Protein AF-A0A7J7N8S4-F1 (afdb_monomer)

InterPro domains:
  IPR004821 Cytidyltransferase-like domain [PF01467] (22-98)
  IPR004821 Cytidyltransferase-like domain [TIGR00125] (21-85)
  IPR014729 Rossmann-like alpha/beta/alpha sandwich fold [G3DSA:3.40.50.620] (20-121)

Structure (mmCIF, N/CA/C/O backbone):
data_AF-A0A7J7N8S4-F1
#
_entry.id   AF-A0A7J7N8S4-F1
#
loop_
_atom_site.group_PDB
_atom_site.id
_atom_site.type_symbol
_atom_site.label_atom_id
_atom_site.label_alt_id
_atom_site.label_comp_id
_atom_site.label_asym_id
_atom_site.label_entity_id
_atom_site.label_seq_id
_atom_site.pdbx_PDB_ins_code
_atom_site.Cartn_x
_atom_site.Cartn_y
_atom_site.Cartn_z
_atom_site.occupancy
_atom_site.B_iso_or_equiv
_atom_site.auth_seq_id
_atom_site.auth_comp_id
_atom_site.auth_asym_id
_atom_site.auth_atom_id
_atom_site.pdbx_PDB_model_num
ATOM 1 N N . MET A 1 1 ? -22.375 24.488 -9.173 1.00 43.09 1 MET A N 1
ATOM 2 C CA . MET A 1 1 ? -21.402 23.841 -8.274 1.00 43.09 1 MET A CA 1
ATOM 3 C C . MET A 1 1 ? -21.214 22.433 -8.791 1.00 43.09 1 MET A C 1
ATOM 5 O O . MET A 1 1 ? -22.212 21.739 -8.976 1.00 43.09 1 MET A O 1
ATOM 9 N N . SER A 1 2 ? -19.998 22.081 -9.198 1.00 45.66 2 SER A N 1
ATOM 10 C CA . SER A 1 2 ? -19.733 20.774 -9.810 1.00 45.66 2 SER A CA 1
ATOM 11 C C . SER A 1 2 ? -19.580 19.696 -8.729 1.00 45.66 2 SER A C 1
ATOM 13 O O . SER A 1 2 ? -19.203 19.987 -7.596 1.00 45.66 2 SER A O 1
ATOM 15 N N . ARG A 1 3 ? -19.858 18.433 -9.079 1.00 53.38 3 ARG A N 1
ATOM 16 C CA . ARG A 1 3 ? -19.662 17.271 -8.185 1.00 53.38 3 ARG A CA 1
ATOM 17 C C . ARG A 1 3 ? -18.222 17.162 -7.661 1.00 53.38 3 ARG A C 1
ATOM 19 O O . ARG A 1 3 ? -18.005 16.650 -6.567 1.00 53.38 3 ARG A O 1
ATOM 26 N N . ASP A 1 4 ? -17.262 17.676 -8.425 1.00 42.28 4 ASP A N 1
ATOM 27 C CA . ASP A 1 4 ? -15.846 17.682 -8.067 1.00 42.28 4 ASP A CA 1
ATOM 28 C C . ASP A 1 4 ? -15.523 18.732 -6.986 1.00 42.28 4 ASP A C 1
ATOM 30 O O . ASP A 1 4 ? -14.713 18.472 -6.095 1.00 42.28 4 ASP A O 1
ATOM 34 N N . GLU A 1 5 ? -16.197 19.889 -6.989 1.00 45.78 5 GLU A N 1
ATOM 35 C CA . GLU A 1 5 ? -16.047 20.918 -5.944 1.00 45.78 5 GLU A CA 1
ATOM 36 C C . GLU A 1 5 ? -16.613 20.457 -4.593 1.00 45.78 5 GLU A C 1
ATOM 38 O O . GLU A 1 5 ? -16.039 20.753 -3.543 1.00 45.78 5 GLU A O 1
ATOM 43 N N . GLU A 1 6 ? -17.709 19.694 -4.605 1.00 48.03 6 GLU A N 1
ATOM 44 C CA . GLU A 1 6 ? -18.345 19.174 -3.391 1.00 48.03 6 GLU A CA 1
ATOM 45 C C . GLU A 1 6 ? -17.463 18.119 -2.700 1.00 48.03 6 GLU A C 1
ATOM 47 O O . GLU A 1 6 ? -17.168 18.264 -1.509 1.00 48.03 6 GLU A O 1
ATOM 52 N N . ALA A 1 7 ? -16.918 17.158 -3.463 1.00 51.06 7 ALA A N 1
ATOM 53 C CA . ALA A 1 7 ? -15.971 16.147 -2.974 1.00 51.06 7 ALA A CA 1
ATOM 54 C C . ALA A 1 7 ? -14.671 16.768 -2.424 1.00 51.06 7 ALA A C 1
ATOM 56 O O . ALA A 1 7 ? -14.164 16.363 -1.375 1.00 51.06 7 ALA A O 1
ATOM 57 N N . THR A 1 8 ? -14.161 17.810 -3.086 1.00 49.06 8 THR A N 1
ATOM 58 C CA . THR A 1 8 ? -12.964 18.553 -2.651 1.00 49.06 8 THR A CA 1
ATOM 59 C C . THR A 1 8 ? -13.218 19.332 -1.350 1.00 49.06 8 THR A C 1
ATOM 61 O O . THR A 1 8 ? -12.331 19.473 -0.502 1.00 49.06 8 THR A O 1
ATOM 64 N N . SER A 1 9 ? -14.452 19.803 -1.136 1.00 47.94 9 SER A N 1
ATOM 65 C CA . SER A 1 9 ? -14.854 20.528 0.074 1.00 47.94 9 SER A CA 1
ATOM 66 C C . SER A 1 9 ? -15.103 19.620 1.291 1.00 47.94 9 SER A C 1
ATOM 68 O O . SER A 1 9 ? -14.848 20.047 2.419 1.00 47.94 9 SER A O 1
ATOM 70 N N . GLU A 1 10 ? -15.539 18.371 1.084 1.00 50.84 10 GLU A N 1
ATOM 71 C CA . GLU A 1 10 ? -15.654 17.323 2.117 1.00 50.84 10 GLU A CA 1
ATOM 72 C C . GLU A 1 10 ? -14.268 16.820 2.556 1.00 50.84 10 GLU A C 1
ATOM 74 O O . GLU A 1 10 ? -14.029 16.553 3.738 1.00 50.84 10 GLU A O 1
ATOM 79 N N . LEU A 1 11 ? -13.315 16.797 1.619 1.00 52.31 11 LEU A N 1
ATOM 80 C CA . LEU A 1 11 ? -11.912 16.463 1.860 1.00 52.31 11 LEU A CA 1
ATOM 81 C C . LEU A 1 11 ? -11.167 17.508 2.688 1.00 52.31 11 LEU A C 1
ATOM 83 O O . LEU A 1 11 ? -10.457 17.157 3.627 1.00 52.31 11 LEU A O 1
ATOM 87 N N . LYS A 1 12 ? -11.371 18.799 2.396 1.00 47.78 12 LYS A N 1
ATOM 88 C CA . LYS A 1 12 ? -10.788 19.891 3.194 1.00 47.78 12 LYS A CA 1
ATOM 89 C C . LYS A 1 12 ? -11.379 19.988 4.606 1.00 47.78 12 LYS A C 1
ATOM 91 O O . LYS A 1 12 ? -10.733 20.548 5.489 1.00 47.78 12 LYS A O 1
ATOM 96 N N . ARG A 1 13 ? -12.592 19.467 4.836 1.00 45.41 13 ARG A N 1
ATOM 97 C CA . ARG A 1 13 ? -13.298 19.571 6.128 1.00 45.41 13 ARG A CA 1
ATOM 98 C C . ARG A 1 13 ? -13.213 18.335 7.008 1.00 45.41 13 ARG A C 1
ATOM 100 O O . ARG A 1 13 ? -13.374 18.463 8.221 1.00 45.41 13 ARG A O 1
ATOM 107 N N . SER A 1 14 ? -13.003 17.149 6.449 1.00 47.19 14 SER A N 1
ATOM 108 C CA . SER A 1 14 ? -13.162 15.932 7.229 1.00 47.19 14 SER A CA 1
ATOM 109 C C . SER A 1 14 ? -11.827 15.366 7.710 1.00 47.19 14 SER A C 1
ATOM 111 O O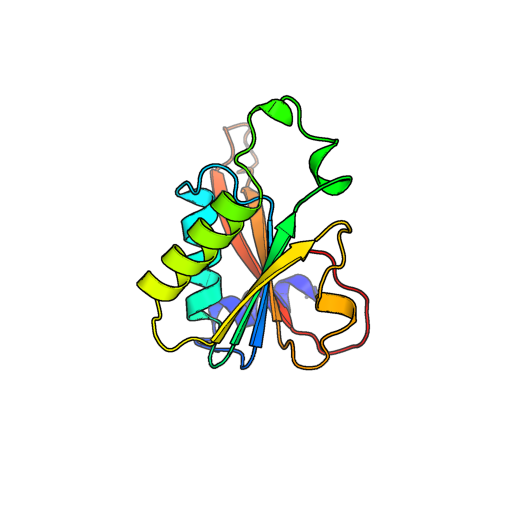 . SER A 1 14 ? -11.007 14.836 6.970 1.00 47.19 14 SER A O 1
ATOM 113 N N . ARG A 1 15 ? -11.681 15.344 9.037 1.00 55.22 15 ARG A N 1
ATOM 114 C CA . ARG A 1 15 ? -10.877 14.354 9.776 1.00 55.22 15 ARG A CA 1
ATOM 115 C C . ARG A 1 15 ? -11.463 12.932 9.612 1.00 55.22 15 ARG A C 1
ATOM 117 O O . ARG A 1 15 ? -11.377 12.131 10.543 1.00 55.22 15 ARG A O 1
ATOM 124 N N . ALA A 1 16 ? -12.161 12.640 8.509 1.00 61.41 16 ALA A N 1
ATOM 125 C CA . ALA A 1 16 ? -12.868 11.384 8.322 1.00 61.41 16 ALA A CA 1
ATOM 126 C C . ALA A 1 16 ? -11.854 10.289 8.010 1.00 61.41 16 ALA A C 1
ATOM 128 O O . ALA A 1 16 ? -11.126 10.344 7.022 1.00 61.41 16 ALA A O 1
ATOM 129 N N . SER A 1 17 ? -11.820 9.297 8.892 1.00 76.31 17 SER A N 1
ATOM 130 C CA . SER A 1 17 ? -11.214 8.005 8.610 1.00 76.31 17 SER A CA 1
ATOM 131 C C . SER A 1 17 ? -12.298 7.071 8.076 1.00 76.31 17 SER A C 1
ATOM 133 O O . SER A 1 17 ? -13.428 7.073 8.568 1.00 76.31 17 SER A O 1
ATOM 135 N N . TYR A 1 18 ? -11.950 6.285 7.069 1.00 84.75 18 TYR A N 1
ATOM 136 C CA . TYR A 1 18 ? -12.797 5.299 6.410 1.00 84.75 18 TYR A CA 1
ATOM 137 C C . TYR A 1 18 ? -12.467 3.908 6.949 1.00 84.75 18 TYR A C 1
ATOM 139 O O . TYR A 1 18 ? -11.300 3.634 7.216 1.00 84.75 18 TYR A O 1
ATOM 147 N N . GLY A 1 19 ? -13.458 3.024 7.101 1.00 86.12 19 GLY A N 1
ATOM 148 C CA . GLY A 1 19 ? -13.233 1.673 7.636 1.00 86.12 19 GLY A CA 1
ATOM 149 C C . GLY A 1 19 ? -12.163 0.915 6.846 1.00 86.12 19 GLY A C 1
ATOM 150 O O . GLY A 1 19 ? -11.155 0.480 7.406 1.00 86.12 19 GLY A O 1
ATOM 151 N N . ALA A 1 20 ? -12.323 0.872 5.523 1.00 86.50 20 ALA A N 1
ATOM 152 C CA . ALA A 1 20 ? -11.344 0.323 4.598 1.00 86.50 20 ALA A CA 1
ATOM 153 C C . ALA A 1 20 ? -11.023 1.278 3.440 1.00 86.50 20 ALA A C 1
ATOM 155 O O . ALA A 1 20 ? -11.915 1.873 2.829 1.00 86.50 20 ALA A O 1
ATOM 156 N N . VAL A 1 21 ? -9.738 1.384 3.115 1.00 89.25 21 VAL A N 1
ATOM 157 C CA . VAL A 1 21 ? -9.208 2.224 2.033 1.00 89.25 21 VAL A CA 1
ATOM 158 C C . VAL A 1 21 ? -8.439 1.364 1.036 1.00 89.25 21 VAL A C 1
ATOM 160 O O . VAL A 1 21 ? -7.766 0.418 1.438 1.00 89.25 21 VAL A O 1
ATOM 163 N N . VAL A 1 22 ? -8.490 1.709 -0.249 1.00 88.19 22 VAL A N 1
ATOM 164 C CA . VAL A 1 22 ? -7.685 1.074 -1.299 1.00 88.19 22 VAL A CA 1
ATOM 165 C C . VAL A 1 22 ? -6.886 2.106 -2.107 1.00 88.19 22 VAL A C 1
ATOM 167 O O . VAL A 1 22 ? -7.296 3.260 -2.254 1.00 88.19 22 VAL A O 1
ATOM 170 N N . LEU A 1 23 ? -5.726 1.703 -2.620 1.00 90.19 23 LEU A N 1
ATOM 171 C CA . LEU A 1 23 ? -4.922 2.477 -3.567 1.00 90.19 23 LEU A CA 1
ATOM 172 C C . LEU A 1 23 ? -4.096 1.558 -4.478 1.00 90.19 23 LEU A C 1
ATOM 174 O O . LEU A 1 23 ? -3.871 0.394 -4.150 1.00 90.19 23 LEU A O 1
ATOM 178 N N . GLY A 1 24 ? -3.632 2.096 -5.606 1.00 89.12 24 GLY A N 1
ATOM 179 C CA . GLY A 1 24 ? -2.823 1.389 -6.595 1.00 89.12 24 GLY A CA 1
ATOM 180 C C . GLY A 1 24 ? -1.542 2.134 -6.952 1.00 89.12 24 GLY A C 1
ATOM 181 O O . GLY A 1 24 ? -1.446 3.354 -6.804 1.00 89.12 24 GLY A O 1
ATOM 182 N N . GLY A 1 25 ? -0.534 1.395 -7.409 1.00 88.19 25 GLY A N 1
ATOM 183 C CA . GLY A 1 25 ? 0.696 1.984 -7.923 1.00 88.19 25 GLY A CA 1
ATOM 184 C C . GLY A 1 25 ? 1.766 0.956 -8.266 1.00 88.19 25 GLY A C 1
ATOM 185 O O . GLY A 1 25 ? 1.702 -0.213 -7.895 1.00 88.19 25 GLY A O 1
ATOM 186 N N . THR A 1 26 ? 2.807 1.393 -8.978 1.00 89.50 26 THR A N 1
ATOM 187 C CA . THR A 1 26 ? 3.977 0.533 -9.203 1.00 89.50 26 THR A CA 1
ATOM 188 C C . THR A 1 26 ? 4.827 0.407 -7.941 1.00 89.50 26 THR A C 1
ATOM 190 O O . THR A 1 26 ? 5.367 -0.662 -7.703 1.00 89.50 26 THR A O 1
ATOM 193 N N . PHE A 1 27 ? 4.957 1.463 -7.132 1.00 91.69 27 PHE A N 1
ATOM 194 C CA . PHE A 1 27 ? 5.795 1.467 -5.920 1.00 91.69 27 PHE A CA 1
ATOM 195 C C . PHE A 1 27 ? 7.235 0.975 -6.151 1.00 91.69 27 PHE A C 1
ATOM 197 O O . PHE A 1 27 ? 7.827 0.336 -5.288 1.00 91.69 27 PHE A O 1
ATOM 204 N N . ASP A 1 28 ? 7.795 1.269 -7.326 1.00 89.75 28 ASP A N 1
ATOM 205 C CA . ASP A 1 28 ? 9.206 1.014 -7.617 1.00 89.75 28 ASP A CA 1
ATOM 206 C C . ASP A 1 28 ? 10.084 1.958 -6.792 1.00 89.75 28 ASP A C 1
ATOM 208 O O . ASP A 1 28 ? 9.770 3.151 -6.704 1.00 89.75 28 ASP A O 1
ATOM 212 N N . ARG A 1 29 ? 11.145 1.426 -6.174 1.00 89.00 29 ARG A N 1
ATOM 213 C CA . ARG A 1 29 ? 12.139 2.155 -5.373 1.00 89.00 29 ARG A CA 1
ATOM 214 C C . ARG A 1 29 ? 11.490 3.180 -4.461 1.00 89.00 29 ARG A C 1
ATOM 216 O O . ARG A 1 29 ? 11.565 4.379 -4.721 1.00 89.00 29 ARG A O 1
ATOM 223 N N . LEU A 1 30 ? 10.811 2.700 -3.419 1.00 89.94 30 LEU A N 1
ATOM 224 C CA . LEU A 1 30 ? 9.899 3.462 -2.559 1.00 89.94 30 LEU A CA 1
ATOM 225 C C . LEU A 1 30 ? 10.440 4.833 -2.075 1.00 89.94 30 LEU A C 1
ATOM 227 O O . LEU A 1 30 ? 10.947 4.979 -0.956 1.00 89.94 30 LEU A O 1
ATOM 231 N N . HIS A 1 31 ? 10.271 5.850 -2.919 1.00 90.00 31 HIS A N 1
ATOM 232 C CA . HIS A 1 31 ? 10.731 7.224 -2.740 1.00 90.00 31 HIS A CA 1
ATOM 233 C C . HIS A 1 31 ? 9.636 8.114 -2.137 1.00 90.00 31 HIS A C 1
ATOM 235 O O . HIS A 1 31 ? 8.495 7.686 -1.945 1.00 90.00 31 HIS A O 1
ATOM 241 N N . ASP A 1 32 ? 9.956 9.381 -1.875 1.00 85.81 32 ASP A N 1
ATOM 242 C CA . ASP A 1 32 ? 9.089 10.294 -1.117 1.00 85.81 32 ASP A CA 1
ATOM 243 C C . ASP A 1 32 ? 7.698 10.462 -1.728 1.00 85.81 32 ASP A C 1
ATOM 245 O O . ASP A 1 32 ? 6.697 10.383 -1.023 1.00 85.81 32 ASP A O 1
ATOM 249 N N . GLY A 1 33 ? 7.609 10.563 -3.056 1.00 80.50 33 GLY A N 1
ATOM 250 C CA . GLY A 1 33 ? 6.320 10.608 -3.747 1.00 80.50 33 GLY A CA 1
ATOM 251 C C . GLY A 1 33 ? 5.379 9.428 -3.442 1.00 80.50 33 GLY A C 1
ATOM 252 O O . GLY A 1 33 ? 4.181 9.647 -3.256 1.00 80.50 33 GLY A O 1
ATOM 253 N N . HIS A 1 34 ? 5.903 8.200 -3.350 1.00 89.94 34 HIS A N 1
ATOM 254 C CA . HIS A 1 34 ? 5.125 7.021 -2.954 1.00 89.94 34 HIS A CA 1
ATOM 255 C C . HIS A 1 34 ? 4.807 7.033 -1.457 1.00 89.94 34 HIS A C 1
ATOM 257 O O . HIS A 1 34 ? 3.686 6.730 -1.049 1.00 89.94 34 HIS A O 1
ATOM 263 N N . ARG A 1 35 ? 5.791 7.415 -0.638 1.00 92.06 35 ARG A N 1
ATOM 264 C CA . ARG A 1 35 ? 5.665 7.498 0.821 1.00 92.06 35 ARG A CA 1
ATOM 265 C C . ARG A 1 35 ? 4.568 8.470 1.239 1.00 92.06 35 ARG A C 1
ATOM 267 O O . ARG A 1 35 ? 3.764 8.131 2.101 1.00 92.06 35 ARG A O 1
ATOM 274 N N . 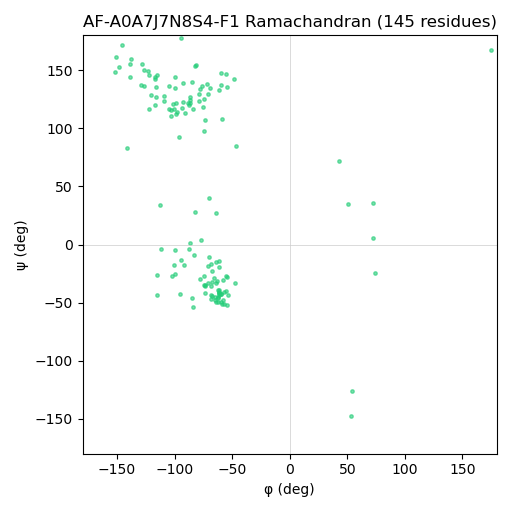CYS A 1 36 ? 4.477 9.629 0.591 1.00 88.69 36 CYS A N 1
ATOM 275 C CA . CYS A 1 36 ? 3.415 10.603 0.830 1.00 88.69 36 CYS A CA 1
ATOM 276 C C . CYS A 1 36 ? 2.024 10.000 0.596 1.00 88.69 36 CYS A C 1
ATOM 278 O O . CYS A 1 36 ? 1.164 10.114 1.469 1.00 88.69 36 CYS A O 1
ATOM 280 N N . LEU A 1 37 ? 1.823 9.300 -0.528 1.00 87.88 37 LEU A N 1
ATOM 281 C CA . LEU A 1 37 ? 0.555 8.632 -0.837 1.00 87.88 37 LEU A CA 1
ATOM 282 C C . LEU A 1 37 ? 0.220 7.538 0.183 1.00 87.88 37 LEU A C 1
ATOM 284 O O . LEU A 1 37 ? -0.869 7.540 0.746 1.00 87.88 37 LEU A O 1
ATOM 288 N N . LEU A 1 38 ? 1.164 6.641 0.474 1.00 92.94 38 LEU A N 1
ATOM 289 C CA . LEU A 1 38 ? 0.960 5.553 1.436 1.00 92.94 38 LEU A CA 1
ATOM 290 C C . LEU A 1 38 ? 0.663 6.075 2.845 1.00 92.94 38 LEU A C 1
ATOM 292 O O . LEU A 1 38 ? -0.227 5.562 3.520 1.00 92.94 38 LEU A O 1
ATOM 296 N N . LYS A 1 39 ? 1.373 7.122 3.278 1.00 92.50 39 LYS A N 1
ATOM 297 C CA . LYS A 1 39 ? 1.163 7.766 4.578 1.00 92.50 39 LYS A CA 1
ATOM 298 C C . LYS A 1 39 ? -0.210 8.416 4.669 1.00 92.50 39 LYS A C 1
ATOM 300 O O . LYS A 1 39 ? -0.892 8.244 5.677 1.00 92.50 39 LYS A O 1
ATOM 305 N N . ALA A 1 40 ? -0.624 9.142 3.632 1.00 89.06 40 ALA A N 1
ATOM 306 C CA . ALA A 1 40 ? -1.958 9.726 3.572 1.00 89.06 40 ALA A CA 1
ATOM 307 C C . ALA A 1 40 ? -3.032 8.630 3.649 1.00 89.06 40 ALA A C 1
ATOM 309 O O . ALA A 1 40 ? -3.905 8.689 4.514 1.00 89.06 40 ALA A O 1
ATOM 310 N N . SER A 1 41 ? -2.917 7.581 2.833 1.00 89.88 41 SER A N 1
ATOM 311 C CA . SER A 1 41 ? -3.867 6.464 2.818 1.00 89.88 41 SER A CA 1
ATOM 312 C C . SER A 1 41 ? -3.938 5.718 4.150 1.00 89.88 41 SER A C 1
ATOM 314 O O . SER A 1 41 ? -5.033 5.415 4.618 1.00 89.88 41 SER A O 1
ATOM 316 N N . ALA A 1 42 ? -2.802 5.476 4.809 1.00 92.25 42 ALA A N 1
ATOM 317 C CA . ALA A 1 42 ? -2.765 4.846 6.129 1.00 92.25 42 ALA A CA 1
ATOM 318 C C . ALA A 1 42 ? -3.447 5.701 7.214 1.00 92.25 42 ALA A C 1
ATOM 320 O O . ALA A 1 42 ? -4.068 5.156 8.127 1.00 92.25 42 ALA A O 1
ATOM 321 N N . ASN A 1 43 ? -3.366 7.032 7.105 1.00 90.25 43 ASN A N 1
ATOM 322 C CA . ASN A 1 43 ? -4.054 7.955 8.010 1.00 90.25 43 ASN A CA 1
ATOM 323 C C . ASN A 1 43 ? -5.567 8.006 7.756 1.00 90.25 43 ASN A C 1
ATOM 325 O O . ASN A 1 43 ? -6.339 8.139 8.706 1.00 90.25 43 ASN A O 1
ATOM 329 N N . PHE A 1 44 ? -5.993 7.880 6.496 1.00 87.56 44 PHE A N 1
ATOM 330 C CA . PHE A 1 44 ? -7.409 7.784 6.140 1.00 87.56 44 PHE A CA 1
ATOM 331 C C . PHE A 1 44 ? -8.013 6.418 6.484 1.00 87.56 44 PHE A C 1
ATOM 333 O O . PHE A 1 44 ? -9.208 6.344 6.745 1.00 87.56 44 PHE A O 1
ATOM 340 N N . ALA A 1 45 ? -7.224 5.344 6.524 1.00 90.25 45 ALA A N 1
ATOM 341 C CA . ALA A 1 45 ? -7.695 4.005 6.858 1.00 90.25 45 ALA A CA 1
ATOM 342 C C . ALA A 1 45 ? -7.878 3.827 8.371 1.00 90.25 45 ALA A C 1
ATOM 344 O O . ALA A 1 45 ? -6.937 3.992 9.150 1.00 90.25 45 ALA A O 1
ATOM 345 N N . LYS A 1 46 ? -9.078 3.446 8.807 1.00 90.94 46 LYS A N 1
ATOM 346 C CA . LYS A 1 46 ? -9.392 3.178 10.212 1.00 90.94 46 LYS A CA 1
ATOM 347 C C . LYS A 1 46 ? -8.995 1.757 10.593 1.00 90.94 46 LYS A C 1
ATOM 349 O O . LYS A 1 46 ? -8.179 1.610 11.505 1.00 90.94 46 LYS A O 1
ATOM 354 N N . ASP A 1 47 ? -9.478 0.780 9.825 1.00 91.88 47 ASP A N 1
ATOM 355 C CA . ASP A 1 47 ? -9.386 -0.647 10.143 1.00 91.88 47 ASP A CA 1
ATOM 356 C C . ASP A 1 47 ? -8.512 -1.409 9.138 1.00 91.88 47 ASP A C 1
ATOM 358 O O . ASP A 1 47 ? -7.673 -2.219 9.536 1.00 91.88 47 ASP A O 1
ATOM 362 N N . ARG A 1 48 ? -8.672 -1.132 7.836 1.00 92.94 48 ARG A N 1
ATOM 363 C CA . ARG A 1 48 ? -8.005 -1.876 6.757 1.00 92.94 48 ARG A CA 1
ATOM 364 C C . ARG A 1 48 ? -7.491 -0.975 5.638 1.00 92.94 48 ARG A C 1
ATOM 366 O O . ARG A 1 48 ? -8.146 -0.015 5.243 1.00 92.94 48 ARG A O 1
ATOM 373 N N . ILE A 1 49 ? -6.345 -1.338 5.076 1.00 93.75 49 ILE A N 1
ATOM 374 C CA . ILE A 1 49 ? -5.822 -0.773 3.833 1.00 93.75 49 ILE A CA 1
ATOM 375 C C . ILE A 1 49 ? -5.501 -1.889 2.842 1.00 93.75 49 ILE A C 1
ATOM 377 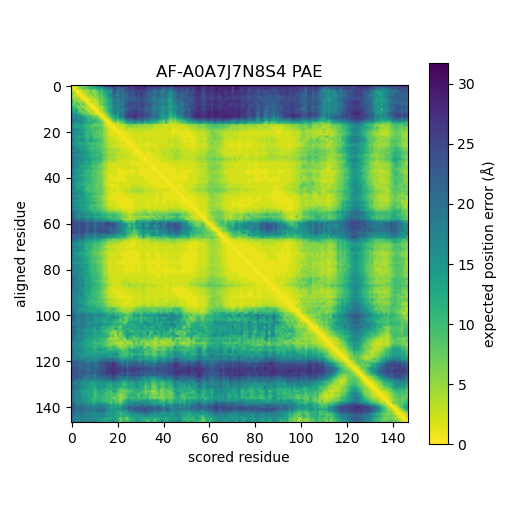O O . ILE A 1 49 ? -4.933 -2.916 3.217 1.00 93.75 49 ILE A O 1
ATOM 381 N N . VAL A 1 50 ? -5.880 -1.681 1.585 1.00 93.31 50 VAL A N 1
ATOM 382 C CA . VAL A 1 50 ? -5.583 -2.574 0.466 1.00 93.31 50 VAL A CA 1
ATOM 383 C C . VAL A 1 50 ? -4.703 -1.839 -0.538 1.00 93.31 50 VAL A C 1
ATOM 385 O O . VAL A 1 50 ? -5.043 -0.738 -0.965 1.00 93.31 50 VAL A O 1
ATOM 388 N N . VAL A 1 51 ? -3.567 -2.419 -0.917 1.00 93.56 51 VAL A N 1
ATOM 389 C CA . VAL A 1 51 ? -2.641 -1.808 -1.876 1.00 93.56 51 VAL A CA 1
ATOM 390 C C . VAL A 1 51 ? -2.419 -2.730 -3.063 1.00 93.56 51 VAL A C 1
ATOM 392 O O . VAL A 1 51 ? -1.850 -3.809 -2.915 1.00 93.56 51 VAL A O 1
ATOM 395 N N . GLY A 1 52 ? -2.831 -2.276 -4.244 1.00 92.62 52 GLY A N 1
ATOM 396 C CA . GLY A 1 52 ? -2.545 -2.943 -5.507 1.00 92.62 52 GLY A CA 1
ATOM 397 C C . GLY A 1 52 ? -1.171 -2.546 -6.043 1.00 92.62 52 GLY A C 1
ATOM 398 O O . GLY A 1 52 ? -0.933 -1.382 -6.372 1.00 92.62 52 GLY A O 1
ATOM 399 N N . VAL A 1 53 ? -0.265 -3.513 -6.157 1.00 92.75 53 VAL A N 1
ATOM 400 C CA . VAL A 1 53 ? 1.085 -3.335 -6.697 1.00 92.75 53 VAL A CA 1
ATOM 401 C C . VAL A 1 53 ? 1.114 -3.795 -8.152 1.00 92.75 53 VAL A C 1
ATOM 403 O O . VAL A 1 53 ? 0.986 -4.982 -8.446 1.00 92.75 53 VAL A O 1
ATOM 406 N N . CYS A 1 54 ? 1.298 -2.860 -9.086 1.00 90.69 54 CYS A N 1
ATOM 407 C CA . CYS A 1 54 ? 1.261 -3.163 -10.518 1.00 90.69 54 CYS A CA 1
ATOM 408 C C . CYS A 1 54 ? 2.321 -4.201 -10.918 1.00 90.69 54 CYS A C 1
ATOM 410 O O . CYS A 1 54 ? 3.491 -4.105 -10.520 1.00 90.69 54 CYS A O 1
ATOM 412 N N . THR A 1 55 ? 1.926 -5.155 -11.758 1.00 89.00 55 THR A N 1
ATOM 413 C CA . THR A 1 55 ? 2.811 -6.154 -12.362 1.00 89.00 55 THR A CA 1
ATOM 414 C C . THR A 1 55 ? 2.367 -6.526 -13.781 1.00 89.00 55 THR A C 1
ATOM 416 O O . THR A 1 55 ? 1.312 -6.101 -14.259 1.00 89.00 55 THR A O 1
ATOM 419 N N . GLY A 1 56 ? 3.200 -7.303 -14.478 1.00 86.12 56 GLY A N 1
ATOM 420 C CA . GLY A 1 56 ? 2.883 -7.878 -15.783 1.00 86.12 56 GLY A CA 1
ATOM 421 C C . GLY A 1 56 ? 2.447 -6.825 -16.818 1.00 86.12 56 GLY A C 1
ATOM 422 O O . GLY A 1 56 ? 3.174 -5.845 -17.013 1.00 86.12 56 GLY A O 1
ATOM 423 N N . PRO A 1 57 ? 1.274 -6.984 -17.471 1.00 80.31 57 PRO A N 1
ATOM 424 C CA . PRO A 1 57 ? 0.789 -6.080 -18.521 1.00 80.31 57 PRO A CA 1
ATOM 425 C C . PRO A 1 57 ? 0.722 -4.600 -18.120 1.00 80.31 57 PRO A C 1
ATOM 427 O O . PRO A 1 57 ? 0.888 -3.725 -18.970 1.00 80.31 57 PRO A O 1
ATOM 430 N N . MET A 1 58 ? 0.536 -4.301 -16.831 1.00 77.38 58 MET A N 1
ATOM 431 C CA . MET A 1 58 ? 0.480 -2.922 -16.331 1.00 77.38 58 MET A CA 1
ATOM 432 C C . MET A 1 58 ? 1.836 -2.205 -16.356 1.00 77.38 58 MET A C 1
ATOM 434 O O . MET A 1 58 ? 1.878 -0.978 -16.290 1.00 77.38 58 MET A O 1
ATOM 438 N N . LEU A 1 59 ? 2.947 -2.943 -16.451 1.00 77.62 59 LEU A N 1
ATOM 439 C CA . LEU A 1 59 ? 4.298 -2.375 -16.489 1.00 77.62 59 LEU A CA 1
ATOM 440 C C . LEU A 1 59 ? 4.792 -2.111 -17.917 1.00 77.62 59 LEU A C 1
ATOM 442 O O . LEU A 1 59 ? 5.702 -1.311 -18.101 1.00 77.62 59 LEU A O 1
ATOM 446 N N . VAL A 1 60 ? 4.159 -2.717 -18.930 1.00 64.56 60 VAL A N 1
ATOM 447 C CA . VAL A 1 60 ? 4.618 -2.758 -20.336 1.00 64.56 60 VAL A CA 1
ATOM 448 C C . VAL A 1 60 ? 4.726 -1.371 -20.988 1.00 64.56 60 VAL A C 1
ATOM 450 O O . VAL A 1 60 ? 5.438 -1.200 -21.970 1.00 64.56 60 VAL A O 1
ATOM 453 N N . LYS A 1 61 ? 4.061 -0.353 -20.428 1.00 58.91 61 LYS A N 1
ATOM 454 C CA . LYS A 1 61 ? 4.123 1.034 -20.919 1.00 58.91 61 LYS A CA 1
ATOM 455 C C . LYS A 1 61 ? 5.272 1.865 -20.339 1.00 58.91 61 LYS A C 1
ATOM 457 O O . LYS A 1 61 ? 5.407 3.023 -20.723 1.00 58.91 61 LYS A O 1
ATOM 462 N N . LYS A 1 62 ? 6.067 1.334 -19.405 1.00 58.91 62 LYS A N 1
ATOM 463 C CA . LYS A 1 62 ? 7.203 2.065 -18.833 1.00 58.91 62 LYS A CA 1
ATOM 464 C C . LYS A 1 62 ? 8.470 1.740 -19.612 1.00 58.91 62 LYS A C 1
ATOM 466 O O . LYS A 1 62 ? 8.867 0.582 -19.697 1.00 58.91 62 LYS A O 1
ATOM 471 N N . GLU A 1 63 ? 9.126 2.764 -20.148 1.00 54.81 63 GLU A N 1
ATOM 472 C CA . GLU A 1 63 ? 10.518 2.614 -20.564 1.00 54.81 63 GLU A CA 1
ATOM 473 C C . GLU A 1 63 ? 11.316 2.097 -19.353 1.00 54.81 63 GLU A C 1
ATOM 475 O O . GLU A 1 63 ? 11.103 2.546 -18.226 1.00 54.81 63 GLU A O 1
ATOM 480 N N . PHE A 1 64 ? 12.188 1.111 -19.570 1.00 62.62 64 PHE A N 1
ATOM 481 C CA . PHE A 1 64 ? 13.024 0.488 -18.534 1.00 62.62 64 PHE A CA 1
ATOM 482 C C . PHE A 1 64 ? 12.327 -0.443 -17.521 1.00 62.62 64 PHE A C 1
ATOM 484 O O . PHE A 1 64 ? 12.772 -0.542 -16.378 1.00 62.62 64 PHE A O 1
ATOM 491 N N . THR A 1 65 ? 11.316 -1.223 -17.925 1.00 60.88 65 THR A N 1
ATOM 492 C CA . THR A 1 65 ? 10.726 -2.294 -17.080 1.00 60.88 65 THR A CA 1
ATOM 493 C C . THR A 1 65 ? 11.753 -3.211 -16.415 1.00 60.88 65 THR A C 1
ATOM 495 O O . THR A 1 65 ? 11.545 -3.655 -15.292 1.00 60.88 65 THR A O 1
ATOM 498 N N . ASN A 1 66 ? 12.880 -3.465 -17.082 1.00 64.25 66 ASN A N 1
ATOM 499 C CA . ASN A 1 66 ? 13.954 -4.334 -16.591 1.00 64.25 66 ASN A CA 1
ATOM 500 C C . ASN A 1 66 ? 14.729 -3.735 -15.399 1.00 64.25 66 ASN A C 1
ATOM 502 O O . ASN A 1 66 ? 15.542 -4.427 -14.796 1.00 64.25 66 ASN A O 1
ATOM 506 N N . LEU A 1 67 ? 14.519 -2.450 -15.090 1.00 74.50 67 LEU A N 1
ATOM 507 C CA . LEU A 1 67 ? 15.133 -1.744 -13.961 1.00 74.50 67 LEU A CA 1
ATOM 508 C C . LEU A 1 67 ? 14.204 -1.631 -12.743 1.00 74.50 67 LEU A C 1
ATOM 510 O O . LEU A 1 67 ? 14.648 -1.119 -11.709 1.00 74.50 67 LEU A O 1
ATOM 514 N N . ILE A 1 68 ? 12.951 -2.084 -12.880 1.00 83.19 68 ILE A N 1
ATOM 515 C CA . ILE A 1 68 ? 11.960 -2.113 -11.803 1.00 83.19 68 ILE A CA 1
ATOM 516 C C . ILE A 1 68 ? 12.344 -3.206 -10.807 1.00 83.19 68 ILE A C 1
ATOM 518 O O . ILE A 1 68 ? 12.731 -4.312 -11.189 1.00 83.19 68 ILE A O 1
ATOM 522 N N . GLU A 1 69 ? 12.214 -2.905 -9.519 1.00 89.69 69 GLU A N 1
ATOM 523 C CA . GLU A 1 69 ? 12.457 -3.875 -8.458 1.00 89.69 69 GLU A CA 1
ATOM 524 C C . GLU A 1 69 ? 11.528 -5.103 -8.568 1.00 89.69 69 GLU A C 1
ATOM 526 O O . GLU A 1 69 ? 10.357 -4.972 -8.961 1.00 89.69 69 GLU A O 1
ATOM 531 N N . PRO A 1 70 ? 12.003 -6.300 -8.162 1.00 92.44 70 PRO A N 1
ATOM 532 C CA . PRO A 1 70 ? 11.164 -7.491 -8.078 1.00 92.44 70 PRO A CA 1
ATOM 533 C C . PRO A 1 70 ? 9.854 -7.211 -7.337 1.00 92.44 70 PRO A C 1
ATOM 535 O O . PRO A 1 70 ? 9.817 -6.438 -6.375 1.00 92.44 70 PRO A O 1
ATOM 538 N N . LEU A 1 71 ? 8.764 -7.826 -7.794 1.00 92.69 71 LEU A N 1
ATOM 539 C CA . LEU A 1 71 ? 7.425 -7.610 -7.243 1.00 92.69 71 LEU A CA 1
ATOM 540 C C . LEU A 1 71 ? 7.394 -7.829 -5.726 1.00 92.69 71 LEU A C 1
ATOM 542 O O . LEU A 1 71 ? 6.844 -7.011 -4.995 1.00 92.69 71 LEU A O 1
ATOM 546 N 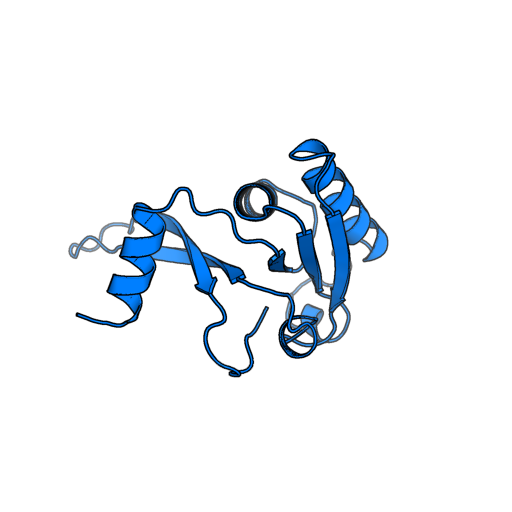N . GLU A 1 72 ? 8.040 -8.888 -5.260 1.00 95.12 72 GLU A N 1
ATOM 547 C CA . GLU A 1 72 ? 8.123 -9.280 -3.857 1.00 95.12 72 GLU A CA 1
ATOM 548 C C . GLU A 1 72 ? 8.836 -8.209 -3.023 1.00 95.12 72 GLU A C 1
ATOM 550 O O . GLU A 1 72 ? 8.393 -7.881 -1.922 1.00 95.12 72 GLU A O 1
ATOM 555 N N . THR A 1 73 ? 9.894 -7.601 -3.572 1.00 95.62 73 THR A N 1
ATOM 556 C CA . THR A 1 73 ? 10.605 -6.476 -2.948 1.00 95.62 73 THR A CA 1
ATOM 557 C C . THR A 1 73 ? 9.680 -5.276 -2.781 1.00 95.62 73 THR A C 1
ATOM 559 O O . THR A 1 73 ? 9.627 -4.688 -1.701 1.00 95.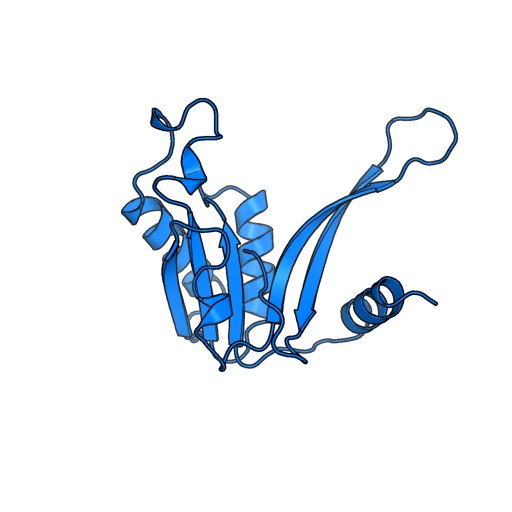62 73 THR A O 1
ATOM 562 N N . ARG A 1 74 ? 8.911 -4.935 -3.821 1.00 96.31 74 ARG A N 1
ATOM 563 C CA . ARG A 1 74 ? 7.982 -3.795 -3.799 1.00 96.31 74 ARG A CA 1
ATOM 564 C C . ARG A 1 74 ? 6.824 -4.023 -2.829 1.00 96.31 74 ARG A C 1
ATOM 566 O O . ARG A 1 74 ? 6.523 -3.136 -2.035 1.00 96.31 74 ARG A O 1
ATOM 573 N N . ILE A 1 75 ? 6.225 -5.217 -2.838 1.00 96.25 75 ILE A N 1
ATOM 574 C CA . ILE A 1 75 ? 5.172 -5.615 -1.889 1.00 96.25 75 ILE A CA 1
ATOM 575 C C . ILE A 1 75 ? 5.683 -5.481 -0.453 1.00 96.25 75 ILE A C 1
ATOM 577 O O . ILE A 1 75 ? 5.068 -4.791 0.360 1.00 96.25 75 ILE A O 1
ATOM 581 N N . LYS A 1 76 ? 6.850 -6.065 -0.158 1.00 97.31 76 LYS A N 1
ATOM 582 C CA . LYS A 1 76 ? 7.450 -6.002 1.176 1.00 97.31 76 LYS A CA 1
ATOM 583 C C . LYS A 1 76 ? 7.756 -4.564 1.601 1.00 97.31 76 LYS A C 1
ATOM 585 O O . LYS A 1 76 ? 7.458 -4.189 2.729 1.00 97.31 76 LYS A O 1
ATOM 590 N N . ALA A 1 77 ? 8.306 -3.743 0.705 1.00 97.19 77 ALA A N 1
ATOM 591 C CA . ALA A 1 77 ? 8.603 -2.341 0.995 1.00 97.19 77 ALA A CA 1
ATOM 592 C C . ALA A 1 77 ? 7.339 -1.536 1.340 1.00 97.19 77 ALA A C 1
ATOM 594 O O . ALA A 1 77 ? 7.357 -0.726 2.269 1.00 97.19 77 ALA A O 1
ATOM 595 N N . VAL A 1 78 ? 6.238 -1.770 0.619 1.00 97.44 78 VAL A N 1
ATOM 596 C CA . VAL A 1 78 ? 4.932 -1.156 0.898 1.00 97.44 78 VAL A CA 1
ATOM 597 C C . VAL A 1 78 ? 4.397 -1.603 2.260 1.00 97.44 78 VAL A C 1
ATOM 599 O O . VAL A 1 78 ? 4.019 -0.753 3.069 1.00 97.44 78 VAL A O 1
ATOM 602 N N . GLU A 1 79 ? 4.391 -2.910 2.535 1.00 97.44 79 GLU A N 1
ATOM 603 C CA . GLU A 1 79 ? 3.922 -3.455 3.814 1.00 97.44 79 GLU A CA 1
ATOM 604 C C . GLU A 1 79 ? 4.712 -2.906 5.003 1.00 97.44 79 GLU A C 1
ATOM 606 O O . GLU A 1 79 ? 4.115 -2.406 5.961 1.00 97.44 79 GLU A O 1
ATOM 611 N N . ASP A 1 80 ? 6.043 -2.973 4.930 1.00 97.69 80 ASP A N 1
ATOM 612 C CA . ASP A 1 80 ? 6.947 -2.511 5.982 1.00 97.69 80 ASP A CA 1
ATOM 613 C C . ASP A 1 80 ? 6.743 -1.015 6.244 1.00 97.69 80 ASP A C 1
ATOM 615 O O . ASP A 1 80 ? 6.652 -0.581 7.396 1.00 97.69 80 ASP A O 1
ATOM 619 N N . TYR A 1 81 ? 6.604 -0.215 5.183 1.00 97.62 81 TYR A N 1
ATOM 620 C CA . TYR A 1 81 ? 6.395 1.221 5.317 1.00 97.62 81 TYR A CA 1
ATOM 621 C C . TYR A 1 81 ? 5.056 1.551 5.986 1.00 97.62 81 TYR A C 1
ATOM 623 O O . TYR A 1 81 ? 5.030 2.325 6.944 1.00 97.62 81 TYR A O 1
ATOM 631 N N . ILE A 1 82 ? 3.948 0.942 5.553 1.00 96.50 82 ILE A N 1
ATOM 632 C CA . ILE A 1 82 ? 2.634 1.183 6.171 1.00 96.50 82 ILE A CA 1
ATOM 633 C C . ILE A 1 82 ? 2.640 0.745 7.637 1.00 96.50 82 ILE A C 1
ATOM 635 O O . ILE A 1 82 ? 2.186 1.498 8.502 1.00 96.50 82 ILE A O 1
ATOM 639 N N . LYS A 1 83 ? 3.194 -0.436 7.941 1.00 96.69 83 LYS A N 1
ATOM 640 C CA . LYS A 1 83 ? 3.300 -0.933 9.320 1.00 96.69 83 LYS A CA 1
ATOM 641 C C . LYS A 1 83 ? 4.186 -0.039 10.185 1.00 96.69 83 LYS A C 1
ATOM 643 O O . LYS A 1 83 ? 3.891 0.115 11.365 1.00 96.69 83 LYS A O 1
ATOM 648 N N . SER A 1 84 ? 5.206 0.608 9.617 1.00 96.88 84 SER A N 1
ATOM 649 C CA . SER A 1 84 ? 6.021 1.594 10.344 1.00 96.88 84 SER A CA 1
ATOM 650 C C . SER A 1 84 ? 5.235 2.853 10.737 1.00 96.88 84 SER A C 1
ATOM 652 O O . SER A 1 84 ? 5.538 3.474 11.752 1.00 96.88 84 SER A O 1
ATOM 654 N N . ILE A 1 85 ? 4.205 3.218 9.963 1.00 93.88 85 ILE A N 1
ATOM 655 C CA . ILE A 1 85 ? 3.340 4.375 10.231 1.00 93.88 85 ILE A CA 1
ATOM 656 C C . ILE A 1 85 ? 2.218 4.004 11.203 1.00 93.88 85 ILE A C 1
ATOM 658 O O . ILE A 1 85 ? 1.925 4.758 12.131 1.00 93.88 85 ILE A O 1
ATOM 662 N N . LYS A 1 86 ? 1.563 2.860 10.976 1.00 94.12 86 LYS A N 1
ATOM 663 C CA . LYS A 1 86 ? 0.399 2.412 11.747 1.00 94.12 86 LYS A CA 1
ATOM 664 C C . LYS A 1 86 ? 0.456 0.892 11.980 1.00 94.12 86 LYS A C 1
ATOM 666 O O . LYS A 1 86 ? -0.203 0.143 11.261 1.00 94.12 86 LYS A O 1
ATOM 671 N N . PRO A 1 87 ? 1.196 0.424 13.006 1.00 94.25 87 PRO A N 1
ATOM 672 C CA . PRO A 1 87 ? 1.450 -1.004 13.233 1.00 94.25 87 PRO A CA 1
ATOM 673 C C . PRO A 1 87 ? 0.197 -1.871 13.414 1.00 94.25 87 PRO A C 1
ATOM 675 O O . PRO A 1 87 ? 0.208 -3.044 13.062 1.00 94.25 87 PRO A O 1
ATOM 678 N N . GLY A 1 88 ? -0.881 -1.301 13.967 1.00 93.44 88 GLY A N 1
ATOM 679 C CA . GLY A 1 88 ? -2.147 -2.006 14.202 1.00 93.44 88 GLY A CA 1
ATOM 680 C C . GLY A 1 88 ? -3.117 -2.012 13.017 1.00 93.44 88 GLY A C 1
ATOM 681 O O . GLY A 1 88 ? -4.229 -2.508 13.162 1.00 93.44 88 GLY A O 1
ATOM 682 N N . LEU A 1 89 ? -2.748 -1.423 11.874 1.00 94.31 89 LEU A N 1
ATOM 683 C CA . LEU A 1 89 ? -3.603 -1.403 10.690 1.00 94.31 89 LEU A CA 1
ATOM 684 C C . LEU A 1 89 ? -3.586 -2.771 10.000 1.00 94.31 89 LEU A C 1
ATOM 686 O O . LEU A 1 89 ? -2.521 -3.358 9.814 1.00 94.31 89 LEU A O 1
ATOM 690 N N . ASN A 1 90 ? -4.749 -3.265 9.572 1.00 95.56 90 ASN A N 1
ATOM 691 C CA . ASN A 1 90 ? -4.801 -4.457 8.735 1.00 95.56 90 ASN A CA 1
ATOM 692 C C . ASN A 1 90 ? -4.337 -4.099 7.314 1.00 95.56 90 ASN A C 1
ATOM 694 O O . ASN A 1 90 ? -5.047 -3.408 6.582 1.00 95.56 90 ASN A O 1
ATOM 698 N N . VAL A 1 91 ? -3.131 -4.534 6.952 1.00 96.38 91 VAL A N 1
ATOM 699 C CA . VAL A 1 91 ? -2.505 -4.246 5.658 1.00 96.38 91 VAL A CA 1
ATOM 700 C C . VAL A 1 91 ? -2.636 -5.463 4.752 1.00 96.38 91 VAL A C 1
ATOM 702 O O . VAL A 1 91 ? -2.131 -6.534 5.081 1.00 96.38 91 VAL A O 1
ATOM 705 N N . HIS A 1 92 ? -3.281 -5.282 3.603 1.00 94.81 92 HIS A N 1
ATOM 706 C CA . HIS A 1 92 ? -3.315 -6.263 2.527 1.00 94.81 92 HIS A CA 1
ATOM 707 C C . HIS A 1 92 ? -2.640 -5.674 1.293 1.00 94.81 92 HIS A C 1
ATOM 709 O O . HIS A 1 92 ? -3.070 -4.637 0.790 1.00 94.81 92 HIS A O 1
ATOM 715 N N . VAL A 1 93 ? -1.576 -6.310 0.817 1.00 94.88 93 VAL A N 1
ATOM 716 C CA . VAL A 1 93 ? -0.871 -5.888 -0.393 1.00 94.88 93 VAL A CA 1
ATOM 717 C C . VAL A 1 93 ? -0.910 -7.039 -1.376 1.00 94.88 93 VAL A C 1
ATOM 719 O O . VAL A 1 93 ? -0.560 -8.166 -1.032 1.00 94.88 93 VAL A O 1
ATOM 722 N N . GLU A 1 94 ? -1.344 -6.759 -2.596 1.00 91.88 94 GLU A N 1
ATOM 723 C CA . GLU A 1 94 ? -1.467 -7.776 -3.632 1.00 91.88 94 GLU A CA 1
ATOM 724 C C . GLU A 1 94 ? -0.989 -7.257 -4.979 1.00 91.88 94 GLU A C 1
ATOM 726 O O . GLU A 1 94 ? -0.968 -6.055 -5.252 1.00 91.88 94 GLU A O 1
ATOM 731 N N . ALA A 1 95 ? -0.584 -8.184 -5.835 1.00 91.00 95 ALA A N 1
ATOM 732 C CA . ALA A 1 95 ? -0.184 -7.863 -7.187 1.00 91.00 95 ALA A CA 1
ATOM 733 C C . ALA A 1 95 ? -1.421 -7.636 -8.063 1.00 91.00 95 ALA A C 1
ATOM 735 O O . ALA A 1 95 ? -2.333 -8.458 -8.062 1.00 91.00 95 ALA A O 1
ATOM 736 N N . ILE A 1 96 ? -1.423 -6.563 -8.854 1.00 89.12 96 ILE A N 1
ATOM 737 C CA . ILE A 1 96 ? -2.494 -6.276 -9.817 1.00 89.12 96 ILE A CA 1
ATOM 738 C C . ILE A 1 96 ? -1.952 -6.306 -11.248 1.00 89.12 96 ILE A C 1
ATOM 740 O O . ILE A 1 96 ? -0.872 -5.781 -11.537 1.00 89.12 96 ILE A O 1
ATOM 744 N N . THR A 1 97 ? -2.699 -6.953 -12.141 1.00 87.00 97 THR A N 1
ATOM 745 C CA . THR A 1 97 ? -2.378 -7.103 -13.575 1.00 87.00 97 THR A CA 1
ATOM 746 C C . THR A 1 97 ? -3.327 -6.333 -14.490 1.00 87.00 97 THR A C 1
ATOM 748 O O . THR A 1 97 ? -3.120 -6.303 -15.703 1.00 87.00 97 THR A O 1
ATOM 751 N N . ASP A 1 98 ? -4.346 -5.701 -13.916 1.00 81.31 98 ASP A N 1
ATOM 752 C CA . ASP A 1 98 ? -5.326 -4.855 -14.584 1.00 81.31 98 ASP A CA 1
ATOM 753 C C . ASP A 1 98 ? -5.604 -3.600 -13.729 1.00 81.31 98 ASP A C 1
ATOM 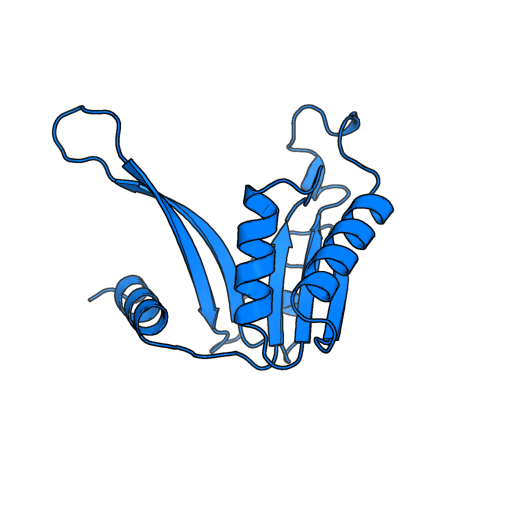755 O O . ASP A 1 98 ? -5.314 -3.590 -12.529 1.00 81.31 98 ASP A O 1
ATOM 759 N N . PRO A 1 99 ? -6.130 -2.519 -14.330 1.00 69.38 99 PRO A N 1
ATOM 760 C CA . PRO A 1 99 ? -6.323 -1.253 -13.635 1.00 69.38 99 PRO A CA 1
ATOM 761 C C . PRO A 1 99 ? -7.536 -1.240 -12.700 1.00 69.38 99 PRO A C 1
ATOM 763 O O . PRO A 1 99 ? -7.835 -0.190 -12.163 1.00 69.38 99 PRO A O 1
ATOM 766 N N . TYR A 1 100 ? -8.267 -2.337 -12.509 1.00 71.00 100 TYR A N 1
ATOM 767 C CA . TYR A 1 100 ? -9.384 -2.391 -11.562 1.00 71.00 100 TYR A CA 1
ATOM 768 C C . TYR A 1 100 ? -8.925 -2.952 -10.213 1.00 71.00 100 TYR A C 1
ATOM 770 O O . TYR A 1 100 ? -9.284 -2.426 -9.154 1.00 71.00 100 TYR A O 1
ATOM 778 N N . GLY A 1 101 ? -8.097 -4.002 -10.241 1.00 65.38 101 GLY A N 1
ATOM 779 C CA . GLY A 1 101 ? -7.579 -4.662 -9.042 1.00 65.38 101 GLY A CA 1
ATOM 780 C C . GLY A 1 101 ? -8.691 -5.082 -8.059 1.00 65.38 101 GLY A C 1
ATOM 781 O O . GLY A 1 101 ? -9.810 -5.376 -8.486 1.00 65.38 101 GLY A O 1
ATOM 782 N N . PRO A 1 102 ? -8.454 -5.082 -6.732 1.00 61.44 102 PRO A N 1
ATOM 783 C CA . PRO A 1 102 ? -9.461 -5.495 -5.740 1.00 61.44 102 PRO A CA 1
ATOM 784 C C . PRO A 1 102 ? -10.704 -4.606 -5.685 1.00 61.44 102 PRO A C 1
ATOM 786 O O . PRO A 1 102 ? -11.714 -4.988 -5.094 1.00 61.44 102 PRO A O 1
ATOM 789 N N . SER A 1 103 ? -10.649 -3.408 -6.273 1.00 59.47 103 SER A N 1
ATOM 790 C CA . SER A 1 103 ? -11.687 -2.390 -6.101 1.00 59.47 103 SER A CA 1
ATOM 791 C C . SER A 1 103 ? -13.034 -2.742 -6.742 1.00 59.47 103 SER A C 1
ATOM 793 O O . SER A 1 103 ? -14.048 -2.156 -6.377 1.00 59.47 103 SER A O 1
ATOM 795 N N . ILE A 1 104 ? -13.056 -3.716 -7.658 1.00 61.25 104 ILE A N 1
ATOM 796 C CA . ILE A 1 104 ? -14.279 -4.219 -8.305 1.00 61.25 104 ILE A CA 1
ATOM 797 C C . ILE A 1 104 ? -14.888 -5.446 -7.617 1.00 61.25 104 ILE A C 1
ATOM 799 O O . ILE A 1 104 ? -16.021 -5.801 -7.927 1.00 61.25 104 ILE A O 1
ATOM 803 N N . VAL A 1 105 ? -14.154 -6.103 -6.712 1.00 61.03 105 VAL A N 1
ATOM 804 C CA . VAL A 1 105 ? -14.580 -7.359 -6.062 1.00 61.03 105 VAL A CA 1
ATOM 805 C C . VAL A 1 105 ? -14.781 -7.224 -4.555 1.00 61.03 105 VAL A C 1
ATOM 807 O O . VAL A 1 105 ? -15.561 -7.975 -3.975 1.00 61.03 105 VAL A O 1
ATOM 810 N N . ASP A 1 106 ? -14.102 -6.280 -3.902 1.00 67.50 106 ASP A N 1
ATOM 811 C CA . ASP A 1 106 ? -14.172 -6.110 -2.454 1.00 67.50 106 ASP A CA 1
ATOM 812 C C . ASP A 1 106 ? -15.196 -5.037 -2.056 1.00 67.50 106 ASP A C 1
ATOM 814 O O . ASP A 1 106 ? -14.888 -3.850 -1.935 1.00 67.50 106 ASP A O 1
ATOM 818 N N . GLU A 1 107 ? -16.427 -5.480 -1.794 1.00 67.88 107 GLU A N 1
ATOM 819 C CA . GLU A 1 107 ? -17.545 -4.632 -1.353 1.00 67.88 107 GLU A CA 1
ATOM 820 C C . GLU A 1 107 ? -17.292 -3.919 -0.012 1.00 67.88 107 GLU A C 1
ATOM 822 O O . GLU A 1 107 ? -18.023 -2.999 0.355 1.00 67.88 107 GLU A O 1
ATOM 827 N N . LYS A 1 108 ? -16.267 -4.327 0.752 1.00 69.06 108 LYS A N 1
ATOM 828 C CA . LYS A 1 108 ? -15.951 -3.717 2.052 1.00 69.06 108 LYS A CA 1
ATOM 829 C C . LYS A 1 108 ? -15.118 -2.447 1.913 1.00 69.06 108 LYS A C 1
ATOM 831 O O . LYS A 1 108 ? -14.915 -1.764 2.916 1.00 69.06 108 LYS A O 1
ATOM 836 N N . LEU A 1 109 ? -14.621 -2.129 0.717 1.00 68.94 109 LEU A N 1
ATOM 837 C CA . LEU A 1 109 ? -13.847 -0.918 0.461 1.00 68.94 109 LEU A CA 1
ATOM 838 C C . LEU A 1 109 ? -14.740 0.322 0.522 1.00 68.94 109 LEU A C 1
ATOM 840 O O . LEU A 1 109 ? -15.782 0.400 -0.119 1.00 68.94 109 LEU A O 1
ATOM 844 N N . ASN A 1 110 ? -14.321 1.322 1.297 1.00 71.75 110 ASN A N 1
ATOM 845 C CA . ASN A 1 110 ? -15.105 2.541 1.488 1.00 71.75 110 ASN A CA 1
ATOM 846 C C . ASN A 1 110 ? -14.569 3.716 0.671 1.00 71.75 110 ASN A C 1
ATOM 848 O O . ASN A 1 110 ? -15.351 4.591 0.299 1.00 71.75 110 ASN A O 1
ATOM 852 N N . ALA A 1 111 ? -13.270 3.738 0.357 1.00 70.81 111 ALA A N 1
ATOM 853 C CA . ALA A 1 111 ? -12.683 4.804 -0.443 1.00 70.81 111 ALA A CA 1
ATOM 854 C C . ALA A 1 111 ? -11.446 4.378 -1.248 1.00 70.81 111 ALA A C 1
ATOM 856 O O . ALA A 1 111 ? -10.651 3.559 -0.786 1.00 70.81 111 ALA A O 1
ATOM 857 N N . ILE A 1 112 ? -11.258 5.004 -2.413 1.00 76.06 112 ILE A N 1
ATOM 858 C CA . ILE A 1 112 ? -9.998 5.008 -3.167 1.00 76.06 112 ILE A CA 1
ATOM 859 C C . ILE A 1 112 ? -9.247 6.306 -2.914 1.00 76.06 112 ILE A C 1
ATOM 861 O O . ILE A 1 112 ? -9.843 7.378 -3.017 1.00 76.06 112 ILE A O 1
ATOM 865 N N . ILE A 1 113 ? -7.940 6.211 -2.667 1.00 76.31 113 ILE A N 1
ATOM 866 C CA . ILE A 1 113 ? -7.031 7.362 -2.630 1.00 76.31 113 ILE A CA 1
ATOM 867 C C . ILE A 1 113 ? -6.195 7.366 -3.905 1.00 76.31 113 ILE A C 1
ATOM 869 O O . ILE A 1 113 ? -5.385 6.465 -4.119 1.00 76.31 113 ILE A O 1
ATOM 873 N N . VAL A 1 114 ? -6.346 8.405 -4.723 1.00 75.50 114 VAL A N 1
ATOM 874 C CA . VAL A 1 114 ? -5.450 8.660 -5.857 1.00 75.50 114 VAL A CA 1
ATOM 875 C C . VAL A 1 114 ? -4.719 9.976 -5.672 1.00 75.50 114 VAL A C 1
ATOM 877 O O . VAL A 1 114 ? -5.264 10.953 -5.159 1.00 75.50 114 VAL A O 1
ATOM 880 N N . ARG A 1 115 ? -3.464 10.016 -6.112 1.00 72.19 115 ARG A N 1
ATOM 881 C CA . ARG A 1 115 ? -2.690 11.253 -6.173 1.00 72.19 115 ARG A CA 1
ATOM 882 C C . ARG A 1 115 ? -2.958 11.949 -7.506 1.00 72.19 115 ARG A C 1
ATOM 884 O O . ARG A 1 115 ? -2.736 11.357 -8.559 1.00 72.19 115 ARG A O 1
ATOM 891 N N . ARG A 1 116 ? -3.392 13.210 -7.462 1.00 68.38 116 ARG A N 1
ATOM 892 C CA . ARG A 1 116 ? -3.542 14.085 -8.631 1.00 68.38 116 ARG A CA 1
ATOM 893 C C . ARG A 1 116 ? -2.466 15.166 -8.582 1.00 68.38 116 ARG A C 1
ATOM 895 O O . ARG A 1 116 ? -2.320 15.854 -7.575 1.00 68.38 116 ARG A O 1
ATOM 902 N N . LEU A 1 117 ? -1.727 15.317 -9.678 1.00 53.34 117 LEU A N 1
ATOM 903 C CA . LEU A 1 117 ? -0.872 16.480 -9.884 1.00 53.34 117 LEU A CA 1
ATOM 904 C C . LEU A 1 117 ? -1.718 17.582 -10.522 1.00 53.34 117 LEU A C 1
ATOM 906 O O . LEU A 1 117 ? -2.311 17.354 -11.579 1.00 53.34 117 LEU A O 1
ATOM 910 N N . VAL A 1 118 ? -1.803 18.739 -9.872 1.00 60.03 118 VAL A N 1
ATOM 911 C CA . VAL A 1 118 ? -2.540 19.891 -10.395 1.00 60.03 118 VAL A CA 1
ATOM 912 C C . VAL A 1 118 ? -1.534 20.958 -10.803 1.00 60.03 118 VAL A C 1
ATOM 914 O O . VAL A 1 118 ? -0.696 21.381 -10.008 1.00 60.03 118 VAL A O 1
ATOM 917 N N . LEU A 1 119 ? -1.612 21.357 -12.070 1.00 65.44 119 LEU A N 1
ATOM 918 C CA . LEU A 1 119 ? -0.920 22.521 -12.606 1.00 65.44 119 LEU A CA 1
ATOM 919 C C . LEU A 1 119 ? -1.857 23.716 -12.464 1.00 65.44 119 LEU A C 1
ATOM 921 O O . LEU A 1 119 ? -2.893 23.752 -13.128 1.00 65.44 119 LEU A O 1
ATOM 925 N N . VAL A 1 120 ? -1.499 24.684 -11.623 1.00 62.06 120 VAL A N 1
ATOM 926 C CA . VAL A 1 120 ? -2.141 26.001 -11.668 1.00 62.06 120 VAL A CA 1
ATOM 927 C C . VAL A 1 120 ? -1.256 26.938 -12.456 1.00 62.06 120 VAL A C 1
ATOM 929 O O . VAL A 1 120 ? -0.129 27.229 -12.066 1.00 62.06 120 VAL A O 1
ATOM 932 N N . GLY A 1 121 ? -1.769 27.357 -13.609 1.00 60.03 121 GLY A N 1
ATOM 933 C CA . GLY A 1 121 ? -1.203 28.468 -14.355 1.00 60.03 121 GLY A CA 1
ATOM 934 C C . GLY A 1 121 ? -1.796 29.771 -13.836 1.00 60.03 121 GLY A C 1
ATOM 935 O O . GLY A 1 121 ? -3.016 29.912 -13.821 1.00 60.03 121 GLY A O 1
ATOM 936 N N . ASP A 1 122 ? -0.946 30.727 -13.471 1.00 58.78 122 ASP A N 1
ATOM 937 C CA . ASP A 1 122 ? -1.358 32.056 -12.995 1.00 58.78 122 ASP A CA 1
ATOM 938 C C . ASP A 1 122 ? -1.685 33.035 -14.144 1.00 58.78 122 ASP A C 1
ATOM 940 O O . ASP A 1 122 ? -1.564 34.245 -14.009 1.00 58.78 122 ASP A O 1
ATOM 944 N N . GLY A 1 123 ? -2.119 32.531 -15.304 1.00 57.41 123 GLY A N 1
ATOM 945 C CA . GLY A 1 123 ? -2.608 33.346 -16.426 1.00 57.41 123 GLY A CA 1
ATOM 946 C C . GLY A 1 123 ? -1.551 34.112 -17.239 1.00 57.41 123 GLY A C 1
ATOM 947 O O . GLY A 1 123 ? -1.785 34.330 -18.423 1.00 57.41 123 GLY A O 1
ATOM 948 N N . ASP A 1 124 ? -0.379 34.426 -16.677 1.00 58.19 124 ASP A N 1
ATOM 949 C CA . ASP A 1 124 ? 0.592 35.367 -17.275 1.00 58.19 124 ASP A CA 1
ATOM 950 C C . ASP A 1 124 ? 1.919 34.735 -17.748 1.00 58.19 124 ASP A C 1
ATOM 952 O O . ASP A 1 124 ? 2.979 35.355 -17.718 1.00 58.19 124 ASP A O 1
ATOM 956 N N . GLY A 1 125 ? 1.886 33.493 -18.238 1.00 56.09 125 GLY A N 1
ATOM 957 C CA . GLY A 1 125 ? 3.037 32.886 -18.931 1.00 56.09 125 GLY A CA 1
ATOM 958 C C . GLY A 1 125 ? 4.230 32.499 -18.046 1.00 56.09 125 GLY A C 1
ATOM 959 O O . GLY A 1 125 ? 5.239 32.036 -18.578 1.00 56.09 125 GLY A O 1
ATOM 960 N N . ASP A 1 126 ? 4.111 32.630 -16.724 1.00 57.34 126 ASP A N 1
ATOM 961 C CA . ASP A 1 126 ? 5.107 32.143 -15.771 1.00 57.34 126 ASP A CA 1
ATOM 962 C C . ASP A 1 126 ? 4.927 30.644 -15.475 1.00 57.34 126 ASP A C 1
ATOM 964 O O . ASP A 1 126 ? 3.836 30.078 -15.621 1.00 57.34 126 ASP A O 1
ATOM 968 N N . ALA A 1 127 ? 6.018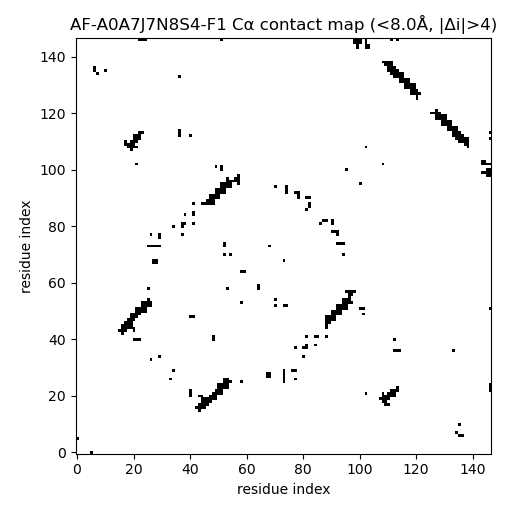 29.976 -15.088 1.00 55.06 127 ALA A N 1
ATOM 969 C CA . ALA A 1 127 ? 6.027 28.544 -14.791 1.00 55.06 127 ALA A CA 1
ATOM 970 C C . ALA A 1 127 ? 5.029 28.225 -13.662 1.00 55.06 127 ALA A C 1
ATOM 972 O O . ALA A 1 127 ? 5.253 28.575 -12.506 1.00 55.06 127 ALA A O 1
ATOM 973 N N . GLY A 1 128 ? 3.917 27.571 -14.013 1.00 58.31 128 GLY A N 1
ATOM 974 C CA . GLY A 1 128 ? 2.822 27.291 -13.087 1.00 58.31 128 GLY A CA 1
ATOM 975 C C . GLY A 1 128 ? 3.264 26.544 -11.827 1.00 58.31 128 GLY A C 1
ATOM 976 O O . GLY A 1 128 ? 4.160 25.695 -11.859 1.00 58.31 128 GLY A O 1
ATOM 977 N N . VAL A 1 129 ? 2.600 26.837 -10.709 1.00 58.22 129 VAL A N 1
ATOM 978 C CA . VAL A 1 129 ? 2.848 26.145 -9.444 1.00 58.22 129 VAL A CA 1
ATOM 979 C C . VAL A 1 129 ? 2.241 24.748 -9.520 1.00 58.22 129 VAL A C 1
ATOM 981 O O . VAL A 1 129 ? 1.049 24.565 -9.783 1.00 58.22 129 VAL A O 1
ATOM 984 N N . LEU A 1 130 ? 3.083 23.751 -9.265 1.00 58.94 130 LEU A N 1
ATOM 985 C CA . LEU A 1 130 ? 2.670 22.370 -9.082 1.00 58.94 130 LEU A CA 1
ATOM 986 C C . LEU A 1 130 ? 2.317 22.139 -7.617 1.00 58.94 130 LEU A C 1
ATOM 988 O O . LEU A 1 130 ? 3.179 22.259 -6.747 1.00 58.94 130 LEU A O 1
ATOM 992 N N . TYR A 1 131 ? 1.072 21.753 -7.349 1.00 58.03 131 TYR A N 1
ATOM 993 C CA . TYR A 1 131 ? 0.691 21.226 -6.043 1.00 58.03 131 TYR A CA 1
ATOM 994 C C . TYR A 1 131 ? 0.078 19.829 -6.156 1.00 58.03 131 TYR A C 1
ATOM 996 O O . TYR A 1 131 ? -0.509 19.434 -7.168 1.00 58.03 131 TYR A O 1
ATOM 1004 N N . GLU A 1 132 ? 0.292 19.046 -5.102 1.00 59.34 132 GLU A N 1
ATOM 1005 C CA . GLU A 1 132 ? -0.156 17.663 -4.994 1.00 59.34 132 GLU A CA 1
ATOM 1006 C C . GLU A 1 132 ? -1.443 17.611 -4.172 1.00 59.34 132 GLU A C 1
ATOM 1008 O O . GLU A 1 132 ? -1.451 18.013 -3.008 1.00 59.34 132 GLU A O 1
ATOM 1013 N N . GLU A 1 133 ? -2.517 17.077 -4.751 1.00 66.06 133 GLU A N 1
ATOM 1014 C CA . GLU A 1 133 ? -3.755 16.807 -4.019 1.00 66.06 133 GLU A CA 1
ATOM 1015 C C . GLU A 1 133 ? -4.060 15.306 -4.016 1.00 66.06 133 GLU A C 1
ATOM 1017 O O . GLU A 1 133 ? -3.840 14.590 -4.999 1.00 66.06 133 GLU A O 1
ATOM 1022 N N . PHE A 1 134 ? -4.583 14.816 -2.892 1.00 67.12 134 PHE A N 1
ATOM 1023 C CA . PHE A 1 134 ? -5.130 13.467 -2.793 1.00 67.12 134 PHE A CA 1
ATOM 1024 C C . PHE A 1 134 ? -6.628 13.531 -3.059 1.00 67.12 134 PHE A C 1
ATOM 1026 O O . PHE A 1 134 ? -7.373 14.162 -2.310 1.00 67.12 134 PHE A O 1
ATOM 1033 N N . LEU A 1 135 ? -7.072 12.866 -4.119 1.00 65.06 135 LEU A N 1
ATOM 1034 C CA . LEU A 1 135 ? -8.486 12.678 -4.384 1.00 65.06 135 LEU A CA 1
ATOM 1035 C C . LEU A 1 135 ? -8.933 11.405 -3.676 1.00 65.06 135 LEU A C 1
ATOM 1037 O O . LEU A 1 135 ? -8.420 10.317 -3.940 1.00 65.06 135 LEU A O 1
ATOM 1041 N N . VAL A 1 136 ? -9.915 11.559 -2.798 1.00 65.00 136 VAL A N 1
ATOM 1042 C CA . VAL A 1 136 ? -10.586 10.445 -2.140 1.00 65.00 136 VAL A CA 1
ATOM 1043 C C . VAL A 1 136 ? -11.932 10.254 -2.801 1.00 65.00 136 VAL A C 1
ATOM 1045 O O . VAL A 1 136 ? -12.788 11.136 -2.745 1.00 65.00 136 VAL A O 1
ATOM 1048 N N . ARG A 1 137 ? -12.124 9.105 -3.441 1.00 69.31 137 ARG A N 1
ATOM 1049 C CA . ARG A 1 137 ? -13.410 8.742 -4.030 1.00 69.31 137 ARG A CA 1
ATOM 1050 C C . ARG A 1 137 ? -14.093 7.735 -3.121 1.00 69.31 137 ARG A C 1
ATOM 1052 O O . ARG A 1 137 ? -13.625 6.608 -2.999 1.00 69.31 137 ARG A O 1
ATOM 1059 N N . VAL A 1 138 ? -15.177 8.157 -2.477 1.00 66.25 138 VAL A N 1
ATOM 1060 C CA . VAL A 1 138 ? -16.010 7.286 -1.639 1.00 66.25 138 VAL A CA 1
ATOM 1061 C C . VAL A 1 138 ? -16.913 6.452 -2.541 1.00 66.25 138 VAL A C 1
ATOM 1063 O O . VAL A 1 138 ? -17.593 6.997 -3.415 1.00 66.25 138 VAL A O 1
ATOM 1066 N N . PHE A 1 139 ? -16.939 5.138 -2.335 1.00 66.06 139 PHE A N 1
ATOM 1067 C CA . PHE A 1 139 ? -17.849 4.256 -3.061 1.00 66.06 139 PHE A CA 1
ATOM 1068 C C . PHE A 1 139 ? -19.264 4.433 -2.495 1.00 66.06 139 PHE A C 1
ATOM 1070 O O . PHE A 1 139 ? -19.590 3.891 -1.443 1.00 66.06 139 PHE A O 1
ATOM 1077 N N . LYS A 1 140 ? -20.098 5.249 -3.152 1.00 50.34 140 LYS A N 1
ATOM 1078 C CA . LYS A 1 140 ? -21.541 5.336 -2.854 1.00 50.34 140 LYS A CA 1
ATOM 1079 C C . LYS A 1 140 ? -22.405 4.539 -3.842 1.00 50.34 140 LYS A C 1
ATOM 1081 O O . LYS A 1 140 ? -23.541 4.232 -3.507 1.00 50.34 140 LYS A O 1
ATOM 1086 N N . GLU A 1 141 ? -21.873 4.167 -5.012 1.00 50.22 141 GLU A N 1
ATOM 1087 C CA . GLU A 1 141 ? -22.584 3.424 -6.067 1.00 50.22 141 GLU A CA 1
ATOM 1088 C C . GLU A 1 141 ? -21.631 2.506 -6.858 1.00 50.22 141 GLU A C 1
ATOM 1090 O O . GLU A 1 141 ? -20.440 2.801 -6.980 1.00 50.22 141 GLU A O 1
ATOM 1095 N N . SER A 1 142 ? -22.177 1.414 -7.407 1.00 46.78 142 SER A N 1
ATOM 1096 C CA . SER A 1 142 ? -21.509 0.259 -8.040 1.00 46.78 142 SER A CA 1
ATOM 1097 C C . SER A 1 142 ? -20.833 0.530 -9.398 1.00 46.78 142 SER A C 1
ATOM 1099 O O . SER A 1 142 ? -20.919 -0.288 -10.314 1.00 46.78 142 SER A O 1
ATOM 1101 N N . PHE A 1 143 ? -20.174 1.675 -9.571 1.00 46.78 143 PHE A N 1
ATOM 1102 C CA . PHE A 1 143 ? -19.382 1.933 -10.774 1.00 46.78 143 PHE A CA 1
ATOM 1103 C C . PHE A 1 143 ? -17.975 1.344 -10.629 1.00 46.78 143 PHE A C 1
ATOM 1105 O O . PHE A 1 143 ? -17.376 1.484 -9.562 1.00 46.78 143 PHE 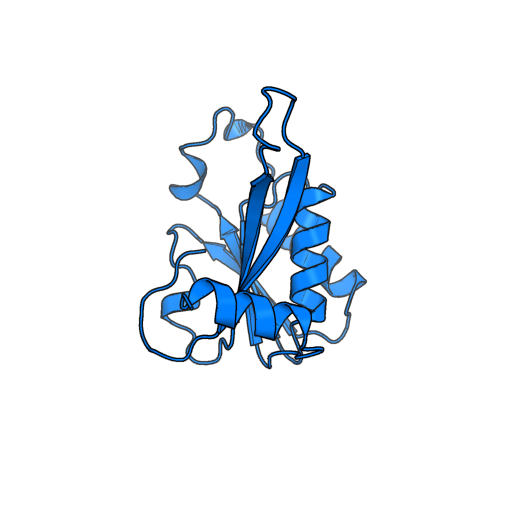A O 1
ATOM 1112 N N . PRO A 1 144 ? -17.412 0.737 -11.691 1.00 52.66 144 PRO A N 1
ATOM 1113 C CA . PRO A 1 144 ? -16.039 0.258 -11.661 1.00 52.66 144 PRO A CA 1
ATOM 1114 C C . PRO A 1 144 ? -15.098 1.438 -11.424 1.00 52.66 144 PRO A C 1
ATOM 1116 O O . PRO A 1 144 ? -15.225 2.492 -12.061 1.00 52.66 144 PRO A O 1
ATOM 1119 N N . VAL A 1 145 ? -14.160 1.268 -10.497 1.00 56.97 145 VAL A N 1
ATOM 1120 C CA . VAL A 1 145 ? -13.153 2.282 -10.204 1.00 56.97 145 VAL A CA 1
ATOM 1121 C C . VAL A 1 145 ? -11.776 1.744 -10.564 1.00 56.97 145 VAL A C 1
ATOM 1123 O O . VAL A 1 145 ? -11.529 0.545 -10.509 1.00 56.97 145 VAL A O 1
ATOM 1126 N N . TYR A 1 146 ? -10.922 2.650 -11.027 1.00 58.66 146 TYR A N 1
ATOM 1127 C CA . TYR A 1 146 ? -9.604 2.335 -11.549 1.00 58.66 146 TYR A CA 1
ATOM 1128 C C . TYR A 1 146 ? -8.532 2.722 -10.522 1.00 58.66 146 TYR A C 1
ATOM 1130 O O . TYR A 1 146 ? -8.620 3.802 -9.927 1.00 58.66 146 TYR A O 1
ATOM 1138 N N . LEU A 1 147 ? -7.557 1.836 -10.331 1.00 56.34 147 LEU A N 1
ATOM 1139 C CA . LEU A 1 147 ? -6.376 1.948 -9.475 1.00 56.34 147 LEU A CA 1
ATOM 1140 C C . LEU A 1 147 ? -5.126 2.346 -10.266 1.00 56.34 147 LEU A C 1
ATOM 1142 O O . LEU A 1 147 ? -4.976 1.916 -11.434 1.00 56.34 147 LEU A O 1
#

Organism: NCBI:txid39325

Secondary structure (DSSP, 8-state):
--HHHHHHHHHHH--PPEEEEEEEE---TT-HHHHHHHHHHHHHEEEEEEEEEE-GGGGTTSTTGGGSPPHHHHHHHHHHHHHHH-TTSEEEEEEESSSSGGGGT-TT--EEEEEEEEEE--SSSS-PEEEEEEEEEE--S------

Nearest PDB structures (foldseek):
  5b3g-assembly1_B  TM=4.428E-01  e=5.187E-02  Arabidopsis thaliana
  5b3h-assembly1_B  TM=3.836E-01  e=4.272E-02  Arabidopsis thaliana
  5b3h-assembly2_E  TM=3.792E-01  e=2.236E-02  Arabidopsis thaliana
  3loq-assembly1_A  TM=5.529E-01  e=6.912E-01  Archaeoglobus fulgidus
  6nki-assembly1_A-2  TM=3.954E-01  e=2.217E+00  Penicillium fellutanum

Mean predicted aligned error: 10.41 Å

Radius of gyration: 16.16 Å; Cα contacts (8 Å, |Δi|>4): 242; chains: 1; bounding box: 38×45×35 Å

pLDDT: mean 75.23, std 17.15, range [42.28, 97.69]

Sequence (147 aa):
MSRDEEATSELKRSRASYGAVVLGGTFDRLHDGHRCLLKASANFAKDRIVVGVCTGPMLVKKEFTNLIEPLETRIKAVEDYIKSIKPGLNVHVEAITDPYGPSIVDEKLNAIIVRRLVLVGDGDGDAGVLYEEFLVRVFKESFPVYL

Solvent-accessible surface area (backbone atoms only — not comparable to full-atom values): 8652 Å² total; per-residue (Å²): 136,56,78,66,58,54,54,54,51,51,60,77,68,48,93,65,56,35,60,18,27,35,39,47,45,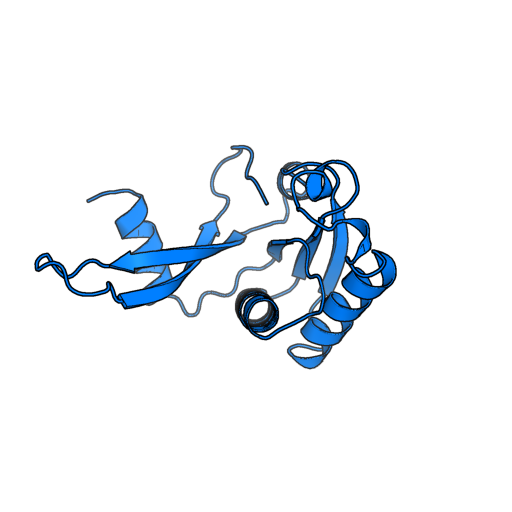63,54,58,77,81,43,68,77,52,49,54,53,51,52,52,46,56,66,33,22,62,51,27,40,39,38,35,33,51,34,71,74,64,41,74,83,46,89,64,58,90,75,53,64,58,67,68,59,34,49,49,52,54,52,53,52,48,38,72,78,41,69,87,50,45,77,45,73,46,79,19,62,55,52,39,52,66,64,71,74,46,85,73,51,40,29,38,53,43,84,43,83,43,78,46,68,82,83,74,89,60,88,48,55,77,49,83,46,78,48,70,49,67,65,85,64,97,67,86,48,78,80

Foldseek 3Di:
DDPQVVLVVCVVPDLAAAQEEEEEDQQFPPDPVNLVQLLVRLSSHDAEYEYEHEDDQRLVPDDPSVNGDDSVVSQVVSVVSSCVNPVRHHYHYDYDHFFQPCVLPDPSHFWYWDKDWDFDDPPPPDRTDTDIDIRIDGPPDNDGDTD